Protein AF-A0AB72ZD19-F1 (afdb_monomer)

Sequence (121 aa):
MNEMIQYSQLLSKGLIIMAEIKYLEGMYQDPFFPPFLVDKLKQYMLDMVQFLEQGNHDTEAIQGKLDEMTLAINDLQDEFYENDSELETGARDSIAETVISILSYYKIDIDIEEALRERDW

InterPro domains:
  IPR043767 Protein of unknown function DUF5713 [PF18977] (18-121)

pLDDT: mean 90.41, std 13.19, range [57.0, 98.69]

Nearest PDB structures (foldseek):
  2g09-assembly1_A  TM=4.523E-01  e=7.741E+00  Mus musculus

Radius of gyration: 15.08 Å; Cα contacts (8 Å, |Δi|>4): 93; chains: 1; boun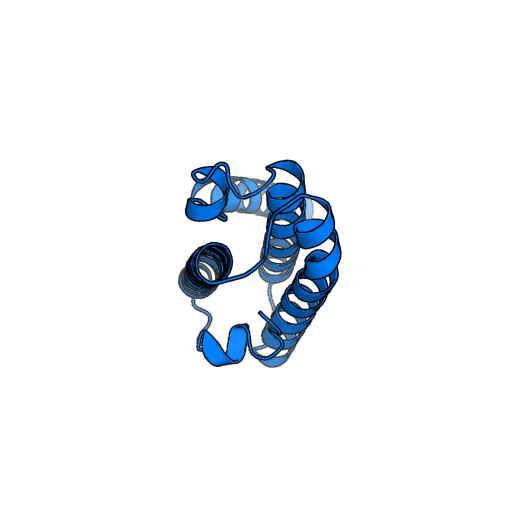ding box: 49×26×32 Å

Solvent-accessible surface area (backbone atoms only — not comparable to full-atom values): 6890 Å² total; per-residue (Å²): 118,68,64,67,52,51,50,54,52,49,56,52,45,55,60,45,49,68,69,71,53,69,72,37,52,57,39,75,72,36,85,64,44,57,64,76,58,52,50,53,55,50,47,45,55,48,53,47,50,57,53,61,71,71,53,97,68,52,72,66,60,50,46,52,46,34,39,53,39,33,45,60,50,54,70,42,41,66,60,31,48,78,65,78,27,66,54,46,75,67,41,43,50,22,52,50,56,32,50,51,50,51,33,60,72,74,68,50,95,66,56,69,67,66,52,48,60,62,53,84,102

Secondary structure (DSSP, 8-state):
-HHHHHHHHHHHHHHHHHHHS-TTHHHHH-TTS-HHHHHHHHHHHHHHHHHHHH----HHHHHHHHHHHHHHHHTTHHHHHHTT--SSHHHHHHHHHHHHHHHHHHT----HHHHTTT---

Organism: NCBI:txid1002366

Mean predicted aligned error: 5.49 Å

Structure (mmCIF, N/CA/C/O backbone):
data_AF-A0AB72ZD19-F1
#
_entry.id   AF-A0AB72ZD19-F1
#
loop_
_atom_site.group_PDB
_atom_site.id
_atom_site.type_symbol
_atom_site.label_atom_id
_atom_site.label_alt_id
_atom_site.label_comp_id
_atom_site.label_asym_id
_atom_site.label_entity_id
_atom_site.label_seq_id
_atom_site.pdbx_PDB_ins_code
_atom_site.Cartn_x
_atom_site.Cartn_y
_atom_site.Cartn_z
_atom_site.occupancy
_atom_site.B_iso_or_equiv
_atom_site.auth_seq_id
_atom_site.auth_comp_id
_atom_site.auth_asym_id
_atom_site.auth_atom_id
_atom_site.pdbx_PDB_model_num
ATOM 1 N N . MET A 1 1 ? -36.269 5.906 0.051 1.00 57.00 1 MET A N 1
ATOM 2 C CA . MET A 1 1 ? -35.747 7.289 -0.073 1.00 57.00 1 MET A CA 1
ATOM 3 C C . MET A 1 1 ? -34.416 7.467 0.657 1.00 57.00 1 MET A C 1
ATOM 5 O O . MET A 1 1 ? -33.541 8.075 0.067 1.00 57.00 1 MET A O 1
ATOM 9 N N . ASN A 1 2 ? -34.218 6.890 1.854 1.00 61.41 2 ASN A N 1
ATOM 10 C CA . ASN A 1 2 ? -32.928 6.952 2.569 1.00 61.41 2 ASN A CA 1
ATOM 11 C C . ASN A 1 2 ? -31.769 6.218 1.874 1.00 61.41 2 ASN A C 1
ATOM 13 O O . ASN A 1 2 ? -30.670 6.754 1.828 1.00 61.41 2 ASN A O 1
ATOM 17 N N . GLU A 1 3 ? -32.006 5.042 1.289 1.00 60.25 3 GLU A N 1
ATOM 18 C CA . GLU A 1 3 ? -30.923 4.247 0.688 1.00 60.25 3 GLU A CA 1
ATOM 19 C C . GLU A 1 3 ? -30.279 4.942 -0.522 1.00 60.25 3 GLU A C 1
ATOM 21 O O . GLU A 1 3 ? -29.061 5.051 -0.580 1.00 60.25 3 GLU A O 1
ATOM 26 N N . MET A 1 4 ? -31.067 5.516 -1.445 1.00 63.62 4 MET A N 1
ATOM 27 C CA . MET A 1 4 ? -30.507 6.238 -2.603 1.00 63.62 4 MET A CA 1
ATOM 28 C C . MET A 1 4 ? -29.728 7.504 -2.211 1.00 63.62 4 MET A C 1
ATOM 30 O O . MET A 1 4 ? -28.754 7.849 -2.876 1.00 63.62 4 MET A O 1
ATOM 34 N N . ILE A 1 5 ? -30.129 8.186 -1.132 1.00 66.06 5 ILE A N 1
ATOM 35 C CA . ILE A 1 5 ? -29.408 9.363 -0.626 1.00 66.06 5 ILE A CA 1
ATOM 36 C C . ILE A 1 5 ? -28.066 8.924 -0.030 1.00 66.06 5 ILE A C 1
ATOM 38 O O . ILE A 1 5 ? -27.034 9.484 -0.396 1.00 66.06 5 ILE A O 1
ATOM 42 N N . GLN A 1 6 ? -28.061 7.871 0.791 1.00 61.00 6 GLN A N 1
ATOM 43 C CA . GLN A 1 6 ? -26.844 7.317 1.386 1.00 61.00 6 GLN A CA 1
ATOM 44 C C . GLN A 1 6 ? -25.866 6.784 0.328 1.00 61.00 6 GLN A C 1
ATOM 46 O O . GLN A 1 6 ? -24.683 7.104 0.395 1.00 61.00 6 GLN A O 1
ATOM 51 N N . TYR A 1 7 ? -26.350 6.074 -0.699 1.00 60.31 7 TYR A N 1
ATOM 52 C CA . TYR A 1 7 ? -25.521 5.618 -1.823 1.00 60.31 7 TYR A CA 1
ATOM 53 C C . TYR A 1 7 ? -24.882 6.780 -2.591 1.00 60.31 7 TYR A C 1
ATOM 55 O O . TYR A 1 7 ? -23.694 6.732 -2.894 1.00 60.31 7 TYR A O 1
ATOM 63 N N . SER A 1 8 ? -25.635 7.848 -2.875 1.00 60.62 8 SER A N 1
ATOM 64 C CA . SER A 1 8 ? -25.082 9.024 -3.564 1.00 60.62 8 SER A CA 1
ATOM 65 C C . SER A 1 8 ? -24.024 9.760 -2.728 1.00 60.62 8 SER A C 1
ATOM 67 O O . SER A 1 8 ? -23.032 10.242 -3.271 1.00 60.62 8 SER A O 1
ATOM 69 N N . GLN A 1 9 ? -24.192 9.792 -1.401 1.00 59.72 9 GLN A N 1
ATOM 70 C CA . GLN A 1 9 ? -23.221 10.361 -0.464 1.00 59.72 9 GLN A CA 1
ATOM 71 C C . GLN A 1 9 ? -21.962 9.503 -0.318 1.00 59.72 9 GLN A C 1
ATOM 73 O O . GLN A 1 9 ? -20.875 10.064 -0.222 1.00 59.72 9 GLN A O 1
ATOM 78 N N . LEU A 1 10 ? -22.095 8.173 -0.319 1.00 59.25 10 LEU A N 1
ATOM 79 C CA . LEU A 1 10 ? -20.966 7.240 -0.299 1.00 59.25 10 LEU A CA 1
ATOM 80 C C . LEU A 1 10 ? -20.164 7.320 -1.604 1.00 59.25 10 LEU A C 1
ATOM 82 O O . LEU A 1 10 ? -18.960 7.519 -1.549 1.00 59.25 10 LEU A O 1
ATOM 86 N N . LEU A 1 11 ? -20.827 7.308 -2.767 1.00 59.81 11 LEU A N 1
ATOM 87 C CA . LEU A 1 11 ? -20.167 7.479 -4.071 1.00 59.81 11 LEU A CA 1
ATOM 88 C C . LEU A 1 11 ? -19.464 8.838 -4.197 1.00 59.81 11 LEU A C 1
ATOM 90 O O . LEU A 1 11 ? -18.359 8.923 -4.726 1.00 59.81 11 LEU A O 1
ATOM 94 N N . SER A 1 12 ? -20.088 9.907 -3.691 1.00 61.16 12 SER A N 1
ATOM 95 C CA . SER A 1 12 ? -19.463 11.230 -3.645 1.00 61.16 12 SER A CA 1
ATOM 96 C C . SER A 1 12 ? -18.284 11.279 -2.675 1.00 61.16 12 SER A C 1
ATOM 98 O O . SER A 1 12 ? -17.325 11.981 -2.970 1.00 61.16 12 SER A O 1
ATOM 100 N N . LYS A 1 13 ? -18.343 10.580 -1.534 1.00 61.12 13 LYS A N 1
ATOM 101 C CA . LYS A 1 13 ? -17.220 10.485 -0.595 1.00 61.12 13 LYS A CA 1
ATOM 102 C C . LYS A 1 13 ? -16.064 9.702 -1.205 1.00 61.12 13 LYS A C 1
ATOM 104 O O . LYS A 1 13 ? -14.988 10.275 -1.266 1.00 61.12 13 LYS A O 1
ATOM 109 N N . GLY A 1 14 ? -16.298 8.516 -1.765 1.00 59.16 14 GLY A N 1
ATOM 110 C CA . GLY A 1 14 ? -15.255 7.727 -2.431 1.00 59.16 14 GLY A CA 1
ATOM 111 C C . GLY A 1 14 ? -14.554 8.494 -3.549 1.00 59.16 14 GLY A C 1
ATOM 112 O O . GLY A 1 14 ? -13.330 8.477 -3.643 1.00 59.16 14 GLY A O 1
ATOM 113 N N . LEU A 1 15 ? -15.300 9.283 -4.334 1.00 58.62 15 LEU A N 1
ATOM 114 C CA . LEU A 1 15 ? -14.721 10.178 -5.343 1.00 58.62 15 LEU A CA 1
ATOM 115 C C . LEU A 1 15 ? -13.856 11.306 -4.741 1.00 58.62 15 LEU A C 1
ATOM 117 O O . LEU A 1 15 ? -12.883 11.722 -5.363 1.00 58.62 15 LEU A O 1
ATOM 121 N N . ILE A 1 16 ? -14.193 11.794 -3.544 1.00 57.91 16 ILE A N 1
ATOM 122 C CA . ILE A 1 16 ? -13.431 12.825 -2.823 1.00 57.91 16 ILE A CA 1
ATOM 123 C C . ILE A 1 16 ? -12.174 12.226 -2.168 1.00 57.91 16 ILE A C 1
ATOM 125 O O . ILE A 1 16 ? -11.114 12.836 -2.268 1.00 57.91 16 ILE A O 1
ATOM 129 N N . ILE A 1 17 ? -12.239 11.022 -1.581 1.00 62.22 17 ILE A N 1
ATOM 130 C CA . ILE A 1 17 ? -11.068 10.335 -0.993 1.00 62.22 17 ILE A CA 1
ATOM 131 C C . ILE A 1 17 ? -9.995 10.082 -2.051 1.00 62.22 17 ILE A C 1
ATOM 133 O O . ILE A 1 17 ? -8.823 10.391 -1.835 1.00 62.22 17 ILE A O 1
ATOM 137 N N . MET A 1 18 ? -10.415 9.596 -3.226 1.00 62.91 18 MET A N 1
ATOM 138 C CA . MET A 1 18 ? -9.531 9.397 -4.379 1.00 62.91 18 MET A CA 1
ATOM 139 C C . MET A 1 18 ? -8.814 10.684 -4.818 1.00 62.91 18 MET A C 1
ATOM 141 O O . MET A 1 18 ? -7.784 10.601 -5.483 1.00 62.91 18 MET A O 1
ATOM 145 N N . ALA A 1 19 ? -9.355 11.858 -4.474 1.00 62.38 19 ALA A N 1
ATOM 146 C CA . ALA A 1 19 ? -8.782 13.158 -4.800 1.00 62.38 19 ALA A CA 1
ATOM 147 C C . ALA A 1 19 ? -7.954 13.783 -3.656 1.00 62.38 19 ALA A C 1
ATOM 149 O O . ALA A 1 19 ? -7.114 14.637 -3.937 1.00 62.38 19 ALA A O 1
ATOM 150 N N . GLU A 1 20 ? -8.170 13.393 -2.393 1.00 77.62 20 GLU A N 1
ATOM 151 C CA . GLU A 1 20 ? -7.438 13.933 -1.233 1.00 77.62 20 GLU A CA 1
ATOM 152 C C . GLU A 1 20 ? -6.172 13.134 -0.889 1.00 77.62 20 GLU A C 1
ATOM 154 O O . GLU A 1 20 ? -5.172 13.728 -0.482 1.00 77.62 20 GLU A O 1
ATOM 159 N N . ILE A 1 21 ? -6.184 11.809 -1.076 1.00 87.62 21 ILE A N 1
ATOM 160 C CA . ILE A 1 21 ? -5.003 10.964 -0.863 1.00 87.62 21 ILE A CA 1
ATOM 161 C C . ILE A 1 21 ? -4.179 10.913 -2.149 1.00 87.62 21 ILE A C 1
ATOM 163 O O . IL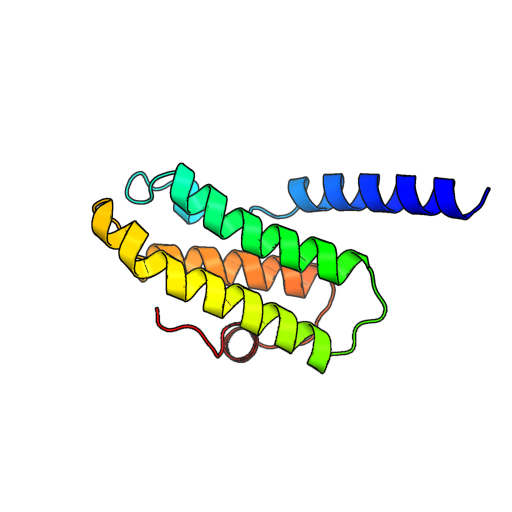E A 1 21 ? -4.678 10.606 -3.233 1.00 87.62 21 ILE A O 1
ATOM 167 N N . LYS A 1 22 ? -2.879 11.177 -2.024 1.00 90.31 22 LYS A N 1
ATOM 168 C CA . LYS A 1 22 ? -1.932 11.020 -3.125 1.00 90.31 22 LYS A CA 1
ATOM 169 C C . LYS A 1 22 ? -1.439 9.578 -3.201 1.00 90.31 22 LYS A C 1
ATOM 171 O O . LYS A 1 22 ? -0.450 9.217 -2.575 1.00 90.31 22 LYS A O 1
ATOM 176 N N . TYR A 1 23 ? -2.142 8.756 -3.969 1.00 95.25 23 TYR A N 1
ATOM 177 C CA . TYR A 1 23 ? -1.774 7.354 -4.160 1.00 95.25 23 TYR A CA 1
ATOM 178 C C . TYR A 1 23 ? -0.479 7.226 -4.952 1.00 95.25 23 TYR A C 1
ATOM 180 O O . TYR A 1 23 ? -0.425 7.681 -6.097 1.00 95.25 23 TYR A O 1
ATOM 188 N N . LEU A 1 24 ? 0.506 6.549 -4.358 1.00 97.25 24 LEU A N 1
ATOM 189 C CA . LEU A 1 24 ? 1.730 6.102 -5.024 1.00 97.25 24 LEU A CA 1
ATOM 190 C C . LEU A 1 24 ? 2.473 7.229 -5.762 1.00 97.25 24 LEU A C 1
ATOM 192 O O . LEU A 1 24 ? 3.007 7.019 -6.850 1.00 97.25 24 LEU A O 1
ATOM 196 N N . GLU A 1 25 ? 2.467 8.450 -5.204 1.00 95.94 25 GLU A N 1
ATOM 197 C CA . GLU A 1 25 ? 3.034 9.639 -5.864 1.00 95.94 25 GLU A CA 1
ATOM 198 C C . GLU A 1 25 ? 4.496 9.413 -6.271 1.00 95.94 25 GLU A C 1
ATOM 200 O O . GLU A 1 25 ? 4.860 9.731 -7.402 1.00 95.94 25 GLU A O 1
ATOM 205 N N . GLY A 1 26 ? 5.297 8.804 -5.390 1.00 96.44 26 GLY A N 1
ATOM 206 C CA . GLY A 1 26 ? 6.689 8.451 -5.667 1.00 96.44 26 GLY A CA 1
ATOM 207 C C . GLY A 1 26 ? 6.832 7.499 -6.856 1.00 96.44 26 GLY A C 1
ATOM 208 O O . GLY A 1 26 ? 7.603 7.784 -7.769 1.00 96.44 26 GLY A O 1
ATOM 209 N N . MET A 1 27 ? 6.034 6.426 -6.904 1.00 97.88 27 MET A N 1
ATOM 210 C CA . MET A 1 27 ? 6.089 5.472 -8.019 1.00 97.88 27 MET A CA 1
ATOM 211 C C . MET A 1 27 ? 5.622 6.081 -9.346 1.00 97.88 27 MET A C 1
ATOM 213 O O . MET A 1 27 ? 6.231 5.826 -10.375 1.00 97.88 27 MET A O 1
ATOM 217 N N . TYR A 1 28 ? 4.581 6.920 -9.357 1.00 97.75 28 TYR A N 1
ATOM 218 C CA . TYR A 1 28 ? 4.145 7.576 -10.600 1.00 97.75 28 TYR A CA 1
ATOM 219 C C . TYR A 1 28 ? 5.133 8.632 -11.120 1.00 97.75 28 TYR A C 1
ATOM 221 O O . TYR A 1 28 ? 5.112 8.954 -12.310 1.00 97.75 28 TYR A O 1
ATOM 229 N N . GLN A 1 29 ? 5.952 9.219 -10.244 1.00 97.00 29 GLN A N 1
ATOM 230 C CA . GLN A 1 29 ? 6.944 10.234 -10.612 1.00 97.00 29 GLN A CA 1
ATOM 231 C C . GLN A 1 29 ? 8.276 9.637 -11.075 1.00 97.00 29 GLN A C 1
ATOM 233 O O . GLN A 1 29 ? 9.062 10.342 -11.714 1.00 97.00 29 GLN A O 1
ATOM 238 N N . ASP A 1 30 ? 8.522 8.364 -10.777 1.00 97.38 30 ASP A N 1
ATOM 239 C CA . ASP A 1 30 ? 9.753 7.674 -11.124 1.00 97.38 30 ASP A CA 1
ATOM 240 C C . ASP A 1 30 ? 9.543 6.767 -12.355 1.00 97.38 30 ASP A C 1
ATOM 242 O O . ASP A 1 30 ? 8.763 5.813 -12.304 1.00 97.38 30 ASP A O 1
ATOM 246 N N . PRO A 1 31 ? 10.233 7.032 -13.485 1.00 96.44 31 PRO A N 1
ATOM 247 C CA . PRO A 1 31 ? 10.100 6.236 -14.704 1.00 96.44 31 PRO A CA 1
ATOM 248 C C . PRO A 1 31 ? 10.580 4.785 -14.559 1.00 96.44 31 PRO A C 1
ATOM 250 O O . PRO A 1 31 ? 10.362 3.999 -15.481 1.00 96.44 31 PRO A O 1
ATOM 253 N N . PHE A 1 32 ? 11.238 4.430 -13.452 1.00 97.56 32 PHE A N 1
ATOM 254 C CA . PHE A 1 32 ? 11.586 3.051 -13.128 1.00 97.56 32 PHE A CA 1
ATOM 255 C C . PHE A 1 32 ? 10.353 2.162 -12.907 1.00 97.56 32 PHE A C 1
ATOM 257 O O . PHE A 1 32 ? 10.431 0.957 -13.139 1.00 97.56 32 PHE A O 1
ATOM 264 N N . PHE A 1 33 ? 9.208 2.730 -12.509 1.00 98.19 33 PHE A N 1
ATOM 265 C CA . PHE A 1 33 ? 7.980 1.966 -12.293 1.00 98.19 33 PHE A CA 1
ATOM 266 C C . PHE A 1 33 ? 7.039 2.070 -13.502 1.00 98.19 33 PHE A C 1
ATOM 268 O O . PHE A 1 33 ? 6.559 3.160 -13.832 1.00 98.19 33 PHE A O 1
ATOM 275 N N . PRO A 1 34 ? 6.709 0.949 -14.168 1.00 98.00 34 PRO A N 1
ATOM 276 C CA . PRO A 1 34 ? 5.778 0.959 -15.287 1.00 98.00 34 PRO A CA 1
ATOM 277 C C . PRO A 1 34 ? 4.377 1.404 -14.834 1.00 98.00 34 PRO A C 1
ATOM 279 O O . PRO A 1 34 ? 3.784 0.740 -13.980 1.00 98.00 34 PRO A O 1
ATOM 282 N N . PRO A 1 35 ? 3.777 2.461 -15.422 1.00 98.00 35 PRO A N 1
ATOM 283 C CA . PRO A 1 35 ? 2.508 3.009 -14.934 1.00 98.00 35 PRO A CA 1
ATOM 284 C C . PRO A 1 35 ? 1.370 1.989 -14.854 1.00 98.00 35 PRO A C 1
ATOM 286 O O . PRO A 1 35 ? 0.582 2.025 -13.919 1.00 98.00 35 PRO A O 1
ATOM 289 N N . PHE A 1 36 ? 1.315 1.033 -15.785 1.00 97.94 36 PHE A N 1
ATOM 290 C CA . PHE A 1 36 ? 0.276 0.003 -15.788 1.00 97.94 36 PHE A CA 1
ATOM 291 C C . PHE A 1 36 ? 0.390 -0.980 -14.608 1.00 97.94 36 PHE A C 1
ATOM 293 O O . PHE A 1 36 ? -0.623 -1.541 -14.197 1.00 97.94 36 PHE A O 1
ATOM 300 N N . LEU A 1 37 ? 1.592 -1.192 -14.057 1.00 98.38 37 LEU A N 1
ATOM 301 C CA . LEU A 1 37 ? 1.794 -1.989 -12.843 1.00 98.38 37 LEU A CA 1
ATOM 302 C C . LEU A 1 37 ? 1.493 -1.166 -11.591 1.00 98.38 37 LEU A C 1
ATOM 304 O O . LEU A 1 37 ? 0.836 -1.660 -10.676 1.00 98.38 37 LEU A O 1
ATOM 308 N N . VAL A 1 38 ? 1.889 0.112 -11.585 1.00 98.31 38 VAL A N 1
ATOM 309 C CA . VAL A 1 38 ? 1.515 1.056 -10.518 1.00 98.31 38 VAL A CA 1
ATOM 310 C C . VAL A 1 38 ? -0.012 1.186 -10.424 1.00 98.31 38 VAL A C 1
ATOM 312 O O . VAL A 1 38 ? -0.562 1.213 -9.326 1.00 98.31 38 VAL A O 1
ATOM 315 N N . ASP A 1 39 ? -0.721 1.165 -11.557 1.00 98.06 39 ASP A N 1
ATOM 316 C CA . ASP A 1 39 ? -2.186 1.168 -11.610 1.00 98.06 39 ASP A CA 1
ATOM 317 C C . ASP A 1 39 ? -2.808 -0.094 -10.985 1.00 98.06 39 ASP A C 1
ATOM 319 O O . ASP A 1 39 ? -3.801 0.014 -10.263 1.00 98.06 39 ASP A O 1
ATOM 323 N N . LYS A 1 40 ? -2.226 -1.285 -11.202 1.00 97.88 40 LYS A N 1
ATOM 324 C CA . LYS A 1 40 ? -2.674 -2.526 -10.537 1.00 97.88 40 LYS A CA 1
ATOM 325 C C . LYS A 1 40 ? -2.501 -2.437 -9.025 1.00 97.88 40 LYS A C 1
ATOM 327 O O . LYS A 1 40 ? -3.427 -2.750 -8.282 1.00 97.88 40 LYS A O 1
ATOM 332 N N . LEU A 1 41 ? -1.345 -1.951 -8.577 1.00 97.62 41 LEU A N 1
ATOM 333 C CA . LEU A 1 41 ? -1.058 -1.762 -7.158 1.00 97.62 41 LEU A CA 1
ATOM 334 C C . LEU A 1 41 ? -2.043 -0.772 -6.524 1.00 97.62 41 LEU A C 1
ATOM 336 O O . LEU A 1 41 ? -2.646 -1.045 -5.484 1.00 97.62 41 LEU A O 1
ATOM 340 N N . LYS A 1 42 ? -2.274 0.358 -7.199 1.00 96.75 42 LYS A N 1
ATOM 341 C CA . LYS A 1 42 ? -3.263 1.354 -6.788 1.00 96.75 42 LYS A CA 1
ATOM 342 C C . LYS A 1 42 ? -4.661 0.757 -6.684 1.00 96.75 42 LYS A C 1
ATOM 344 O O . LYS A 1 42 ? -5.391 1.121 -5.766 1.00 96.75 42 LYS A O 1
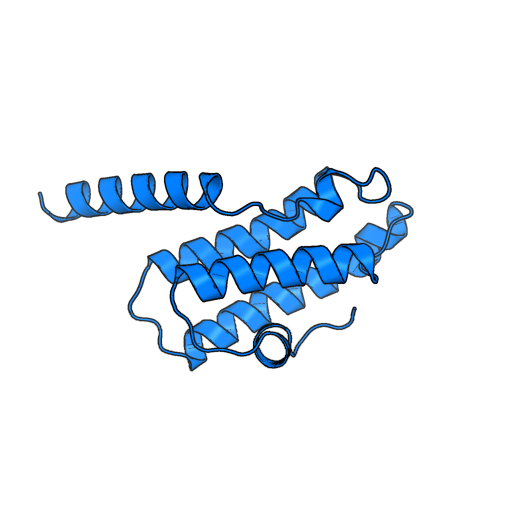ATOM 349 N N . GLN A 1 43 ? -5.043 -0.147 -7.586 1.00 96.50 43 GLN A N 1
ATOM 350 C CA . GLN A 1 43 ? -6.355 -0.785 -7.531 1.00 96.50 43 GLN A CA 1
ATOM 351 C C . GLN A 1 43 ? -6.555 -1.564 -6.225 1.00 96.50 43 GLN A C 1
ATOM 353 O O . GLN A 1 43 ? -7.595 -1.395 -5.595 1.00 96.50 43 GLN A O 1
ATOM 358 N N . TYR A 1 44 ? -5.552 -2.306 -5.745 1.00 97.56 44 TYR A N 1
ATOM 359 C CA . TYR A 1 44 ? -5.648 -2.996 -4.452 1.00 97.56 44 TYR A CA 1
ATOM 360 C C . TYR A 1 44 ? -5.849 -2.026 -3.278 1.00 97.56 44 TYR A C 1
ATOM 362 O O . TYR A 1 44 ? -6.644 -2.285 -2.373 1.00 97.56 44 TYR A O 1
ATOM 370 N N . MET A 1 45 ? -5.196 -0.862 -3.315 1.00 96.19 45 MET A N 1
ATOM 371 C CA . MET A 1 45 ? -5.396 0.187 -2.308 1.00 96.19 45 MET A CA 1
ATOM 372 C C . MET A 1 45 ? -6.788 0.818 -2.385 1.00 96.19 45 MET A C 1
ATOM 374 O O . MET A 1 45 ? -7.383 1.141 -1.356 1.00 96.19 45 MET A O 1
ATOM 378 N N . LEU A 1 46 ? -7.329 0.994 -3.593 1.00 94.00 46 LEU A N 1
ATOM 379 C CA . LEU A 1 46 ? -8.695 1.475 -3.785 1.00 94.00 46 LEU A CA 1
ATOM 380 C C . LEU A 1 46 ? -9.722 0.458 -3.286 1.00 94.00 46 LEU A C 1
ATOM 382 O O . LEU A 1 46 ? -10.709 0.861 -2.677 1.00 94.00 46 LEU A O 1
ATOM 386 N N . ASP A 1 47 ? -9.482 -0.836 -3.478 1.00 93.69 47 ASP A N 1
ATOM 387 C CA . ASP A 1 47 ? -10.357 -1.898 -2.978 1.00 93.69 47 ASP A CA 1
ATOM 388 C C . ASP A 1 47 ? -10.366 -1.941 -1.440 1.00 93.69 47 ASP A C 1
ATOM 390 O O . ASP A 1 47 ? -11.420 -2.118 -0.824 1.00 93.69 47 ASP A O 1
ATOM 394 N N . MET A 1 48 ? -9.215 -1.704 -0.801 1.00 95.06 48 MET A N 1
ATOM 395 C CA . MET A 1 48 ? -9.126 -1.496 0.648 1.00 95.06 48 MET A CA 1
ATOM 396 C C . MET A 1 48 ? -9.926 -0.256 1.092 1.00 95.06 48 MET A C 1
ATOM 398 O O . MET A 1 48 ? -10.738 -0.324 2.014 1.00 95.06 48 MET A O 1
ATOM 402 N N . VAL A 1 49 ? -9.787 0.876 0.405 1.00 93.44 49 VAL A N 1
ATOM 403 C CA . VAL A 1 49 ? -10.571 2.082 0.722 1.00 93.44 49 VAL A CA 1
ATOM 404 C C . VAL A 1 49 ? -12.072 1.833 0.567 1.00 93.44 49 VAL A C 1
ATOM 406 O O . VAL A 1 49 ? -12.841 2.169 1.464 1.00 93.44 49 VAL A O 1
ATOM 409 N N . GLN A 1 50 ? -12.497 1.172 -0.511 1.00 90.94 50 GLN A N 1
ATOM 410 C CA . GLN A 1 50 ? -13.895 0.787 -0.711 1.00 90.94 50 GLN A CA 1
ATOM 411 C C . GLN A 1 50 ? -14.411 -0.132 0.397 1.00 90.94 50 GLN A C 1
ATOM 413 O O . GLN A 1 50 ? -15.574 -0.021 0.783 1.00 90.94 50 GLN A O 1
ATOM 418 N N . PHE A 1 51 ? -13.571 -1.032 0.913 1.00 93.38 51 PHE A N 1
ATOM 419 C CA . PHE A 1 51 ? -13.902 -1.837 2.084 1.00 93.38 51 PHE A CA 1
ATOM 420 C C . PHE A 1 51 ? -14.132 -0.941 3.306 1.00 93.38 51 PHE A C 1
ATOM 422 O O . PHE A 1 51 ? -15.218 -0.975 3.871 1.00 93.38 51 PHE A O 1
ATOM 429 N N . LEU A 1 52 ? -13.197 -0.049 3.648 1.00 92.06 52 LEU A N 1
ATOM 430 C CA . LEU A 1 52 ? -13.364 0.876 4.779 1.00 92.06 52 LEU A CA 1
ATOM 431 C C . LEU A 1 52 ? -14.633 1.739 4.688 1.00 92.06 52 LEU A C 1
ATOM 433 O O . LEU A 1 52 ? -15.259 2.036 5.709 1.00 92.06 52 LEU A O 1
ATOM 437 N N . GLU A 1 53 ? -15.037 2.131 3.480 1.00 88.88 53 GLU A N 1
ATOM 438 C CA . GLU A 1 53 ? -16.238 2.938 3.250 1.00 88.88 53 GLU A CA 1
ATOM 439 C C . GLU A 1 53 ? -17.558 2.205 3.508 1.00 88.88 53 GLU A C 1
ATOM 441 O O . GLU A 1 53 ? -18.572 2.860 3.768 1.00 88.88 53 GLU A O 1
ATOM 446 N N . GLN A 1 54 ? -17.564 0.870 3.488 1.00 88.19 54 GLN A N 1
ATOM 447 C CA . GLN A 1 54 ? -18.738 0.083 3.885 1.00 88.19 54 GLN A CA 1
ATOM 448 C C . GLN A 1 54 ? -19.044 0.266 5.381 1.00 88.19 54 GLN A C 1
ATOM 450 O O . GLN A 1 54 ? -20.210 0.210 5.789 1.00 88.19 54 GLN A O 1
ATOM 455 N N . GLY A 1 55 ? -18.016 0.589 6.173 1.00 85.19 55 GLY A N 1
ATOM 456 C CA . GLY A 1 55 ? -18.104 0.878 7.599 1.00 85.19 55 GLY A CA 1
ATOM 457 C C . GLY A 1 55 ? -18.437 -0.348 8.456 1.00 85.19 55 GLY A C 1
ATOM 458 O O . GLY A 1 55 ? -18.697 -1.439 7.964 1.00 85.19 55 GLY A O 1
ATOM 459 N N . ASN A 1 56 ? -18.476 -0.152 9.779 1.00 86.75 56 ASN A N 1
ATOM 460 C CA . ASN A 1 56 ? -18.743 -1.210 10.771 1.00 86.75 56 ASN A CA 1
ATOM 461 C C . ASN A 1 56 ? -17.739 -2.382 10.753 1.00 86.75 56 ASN A C 1
ATOM 463 O O . ASN A 1 56 ? -18.112 -3.513 11.060 1.00 86.75 56 ASN A O 1
ATOM 467 N N . HIS A 1 57 ? -16.475 -2.112 10.430 1.00 94.50 57 HIS A N 1
ATOM 468 C CA . HIS A 1 57 ? -15.388 -3.084 10.546 1.00 94.50 57 HIS A CA 1
ATOM 469 C C . HIS A 1 57 ? -14.678 -2.915 11.889 1.00 94.50 57 HIS A C 1
ATOM 471 O O . HIS A 1 57 ? -14.417 -1.789 12.319 1.00 94.50 57 HIS A O 1
ATOM 477 N N . ASP A 1 58 ? -14.388 -4.026 12.556 1.00 96.06 58 ASP A N 1
ATOM 478 C CA . ASP A 1 58 ? -13.468 -4.035 13.687 1.00 96.06 58 ASP A CA 1
ATOM 479 C C . ASP A 1 58 ? -12.012 -4.065 13.197 1.00 96.06 58 ASP A C 1
ATOM 481 O O . ASP A 1 58 ? -11.726 -4.220 12.007 1.00 96.06 58 ASP A O 1
ATOM 485 N N . THR A 1 59 ? -11.074 -3.874 14.124 1.00 95.88 59 THR A N 1
ATOM 486 C CA . THR A 1 59 ? -9.640 -3.846 13.817 1.00 95.88 59 THR A CA 1
ATOM 487 C C . THR A 1 59 ? -9.161 -5.148 13.171 1.00 95.88 59 THR A C 1
ATOM 489 O O . THR A 1 59 ? -8.301 -5.099 12.299 1.00 95.88 59 THR A O 1
ATOM 492 N N . GLU A 1 60 ? -9.729 -6.298 13.548 1.00 97.31 60 GLU A N 1
ATOM 493 C CA . GLU A 1 60 ? -9.364 -7.603 12.981 1.00 97.31 60 GLU A CA 1
ATOM 494 C C . GLU A 1 60 ? -9.785 -7.710 11.510 1.00 97.31 60 GLU A C 1
ATOM 496 O O . GLU A 1 60 ? -8.977 -8.093 10.668 1.00 97.31 60 GLU A O 1
ATOM 501 N N . ALA A 1 61 ? -11.008 -7.295 11.169 1.00 98.06 61 ALA A N 1
ATOM 502 C CA . ALA A 1 61 ? -11.474 -7.265 9.787 1.00 98.06 61 ALA A CA 1
ATOM 503 C C . ALA A 1 61 ? -10.679 -6.268 8.926 1.00 98.06 61 ALA A C 1
ATOM 505 O O . ALA A 1 61 ? -10.400 -6.549 7.760 1.00 98.06 61 ALA A O 1
ATOM 506 N N . ILE A 1 62 ? -10.292 -5.120 9.493 1.00 98.19 62 ILE A N 1
ATOM 507 C CA . ILE A 1 62 ? -9.433 -4.139 8.813 1.00 98.19 62 ILE A CA 1
ATOM 508 C C . ILE A 1 62 ? -8.041 -4.722 8.559 1.00 98.19 62 ILE A C 1
ATOM 510 O O . ILE A 1 62 ? -7.562 -4.646 7.429 1.00 98.19 62 ILE A O 1
ATOM 514 N N . GLN A 1 63 ? -7.416 -5.332 9.570 1.00 98.62 63 GLN A N 1
ATOM 515 C CA .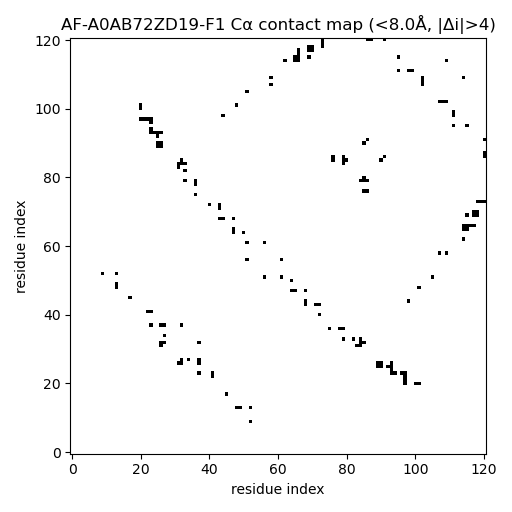 GLN A 1 63 ? -6.114 -5.979 9.413 1.00 98.62 63 GLN A CA 1
ATOM 516 C C . GLN A 1 63 ? -6.178 -7.114 8.389 1.00 98.62 63 GLN A C 1
ATOM 518 O O . GLN A 1 63 ? -5.321 -7.189 7.522 1.00 98.62 63 GLN A O 1
ATOM 523 N N . GLY A 1 64 ? -7.232 -7.934 8.404 1.00 98.56 64 GLY A N 1
ATOM 524 C CA . GLY A 1 64 ? -7.415 -8.983 7.400 1.00 98.56 64 GLY A CA 1
ATOM 525 C C . GLY A 1 64 ? -7.516 -8.436 5.971 1.00 98.56 64 GLY A C 1
ATOM 526 O O . GLY A 1 64 ? -7.010 -9.060 5.039 1.00 98.56 64 GLY A O 1
ATOM 527 N N . LYS A 1 65 ? -8.118 -7.252 5.779 1.00 98.31 65 LYS A N 1
ATOM 528 C CA . LYS A 1 65 ? -8.159 -6.608 4.458 1.00 98.31 65 LYS A CA 1
ATOM 529 C C . LYS A 1 65 ? -6.810 -6.014 4.049 1.00 98.31 65 LYS A C 1
ATOM 531 O O . LYS A 1 65 ? -6.470 -6.047 2.867 1.00 98.31 65 LYS A O 1
ATOM 536 N N . LEU A 1 66 ? -6.052 -5.484 5.007 1.00 98.62 66 LEU A N 1
ATOM 537 C CA . LEU A 1 66 ? -4.674 -5.0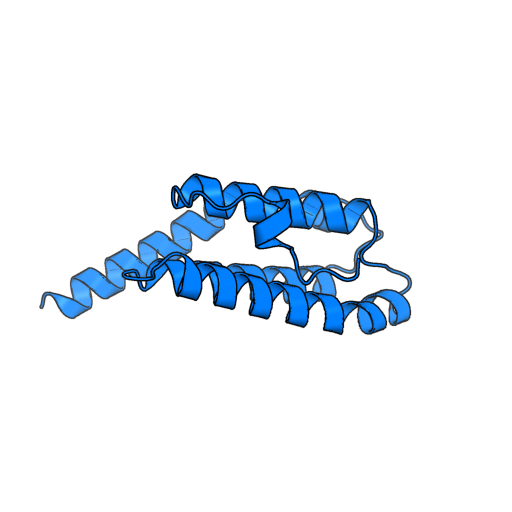44 4.792 1.00 98.62 66 LEU A CA 1
ATOM 538 C C . LEU A 1 66 ? -3.778 -6.223 4.393 1.00 98.62 66 LEU A C 1
ATOM 540 O O . LEU A 1 66 ? -3.071 -6.119 3.399 1.00 98.62 66 LEU A O 1
ATOM 544 N N . ASP A 1 67 ? -3.894 -7.360 5.081 1.00 98.69 67 ASP A N 1
ATOM 545 C CA . ASP A 1 67 ? -3.169 -8.592 4.757 1.00 98.69 67 ASP A CA 1
ATOM 546 C C . ASP A 1 67 ? -3.495 -9.071 3.330 1.00 98.69 67 ASP A C 1
ATOM 548 O O . ASP A 1 67 ? -2.590 -9.354 2.549 1.00 98.69 67 ASP A O 1
ATOM 552 N N . GLU A 1 68 ? -4.780 -9.101 2.949 1.00 98.56 68 GLU A N 1
ATOM 553 C CA . GLU A 1 68 ? -5.212 -9.451 1.586 1.00 98.56 68 GLU A CA 1
ATOM 554 C C . GLU A 1 68 ? -4.588 -8.520 0.534 1.00 98.56 68 GLU A C 1
ATOM 556 O O . GLU A 1 68 ? -4.082 -8.985 -0.488 1.00 98.56 68 GLU A O 1
ATOM 561 N N . MET A 1 69 ? -4.601 -7.209 0.793 1.00 98.50 69 MET A N 1
ATOM 562 C CA . MET A 1 69 ? -3.981 -6.213 -0.081 1.00 98.50 69 MET A CA 1
ATOM 563 C C . MET A 1 69 ? -2.473 -6.454 -0.202 1.00 98.50 69 MET A C 1
ATOM 565 O O . MET A 1 69 ? -1.949 -6.461 -1.312 1.00 98.50 69 MET A O 1
ATOM 569 N N . THR A 1 70 ? -1.769 -6.659 0.911 1.00 98.31 70 THR A N 1
ATOM 570 C CA . THR A 1 70 ? -0.316 -6.863 0.919 1.00 98.31 70 THR A CA 1
ATOM 571 C C . THR A 1 70 ? 0.085 -8.151 0.204 1.00 98.31 70 THR A C 1
ATOM 573 O O . THR A 1 70 ? 1.005 -8.117 -0.609 1.00 98.31 70 THR A O 1
ATOM 576 N N . LEU A 1 71 ? -0.640 -9.253 0.411 1.00 98.50 71 LEU A N 1
ATOM 577 C CA . LEU A 1 71 ? -0.403 -10.511 -0.304 1.00 98.50 71 LEU A CA 1
ATOM 578 C C . LEU A 1 71 ? -0.618 -10.355 -1.817 1.00 98.50 71 LEU A C 1
ATOM 580 O O . LEU A 1 71 ? 0.210 -10.803 -2.606 1.00 98.50 71 LEU A O 1
ATOM 584 N N . ALA A 1 72 ? -1.671 -9.646 -2.237 1.00 98.00 72 ALA A N 1
ATOM 585 C CA . ALA A 1 72 ? -1.909 -9.367 -3.654 1.00 98.00 72 ALA A CA 1
ATOM 586 C C . ALA A 1 72 ? -0.812 -8.485 -4.285 1.00 98.00 72 ALA A C 1
ATOM 588 O O . ALA A 1 72 ? -0.547 -8.583 -5.484 1.00 98.00 72 ALA A O 1
ATOM 589 N N . ILE A 1 73 ? -0.163 -7.626 -3.490 1.00 97.88 73 ILE A N 1
ATOM 590 C CA . ILE A 1 73 ? 1.014 -6.856 -3.914 1.00 97.88 73 ILE A CA 1
ATOM 591 C C . ILE A 1 73 ? 2.245 -7.763 -4.025 1.00 97.88 73 ILE A C 1
ATOM 593 O O . ILE A 1 73 ? 2.987 -7.629 -4.996 1.00 97.88 73 ILE A O 1
ATOM 597 N N . ASN A 1 74 ? 2.453 -8.704 -3.095 1.00 97.94 74 ASN A N 1
ATOM 598 C CA . ASN A 1 74 ? 3.562 -9.663 -3.184 1.00 97.94 74 ASN A CA 1
ATOM 599 C C . ASN A 1 74 ? 3.500 -10.471 -4.489 1.00 97.94 74 ASN A C 1
ATOM 601 O O . ASN A 1 74 ? 4.539 -10.689 -5.110 1.00 97.94 74 ASN A O 1
ATOM 605 N N . ASP A 1 75 ? 2.297 -10.841 -4.938 1.00 97.81 75 ASP A N 1
ATOM 606 C CA . ASP A 1 75 ? 2.074 -11.557 -6.201 1.00 97.81 75 ASP A CA 1
ATOM 607 C C . ASP A 1 75 ? 2.442 -10.730 -7.453 1.00 97.81 75 ASP A C 1
ATOM 609 O O . ASP A 1 75 ? 2.639 -11.295 -8.529 1.00 97.81 75 ASP A O 1
ATOM 613 N N . LEU A 1 76 ? 2.561 -9.397 -7.347 1.00 97.44 76 LEU A N 1
ATOM 614 C CA . LEU A 1 76 ? 2.995 -8.543 -8.462 1.00 97.44 76 LEU A CA 1
ATOM 615 C C . LEU A 1 76 ? 4.517 -8.510 -8.646 1.00 97.44 76 LEU A C 1
ATOM 617 O O . LEU A 1 76 ? 4.967 -8.037 -9.689 1.00 97.44 76 LEU A O 1
ATOM 621 N N . GLN A 1 77 ? 5.312 -8.988 -7.682 1.00 96.88 77 GLN A N 1
ATOM 622 C CA . GLN A 1 77 ? 6.778 -8.881 -7.727 1.00 96.88 77 GLN A CA 1
ATOM 623 C C . GLN A 1 77 ? 7.371 -9.459 -9.018 1.00 96.88 77 GLN A C 1
ATOM 625 O O . GLN A 1 77 ? 8.144 -8.778 -9.690 1.00 96.88 77 GLN A O 1
ATOM 630 N N . ASP A 1 78 ? 6.953 -10.666 -9.410 1.00 97.12 78 ASP A N 1
ATOM 631 C CA . ASP A 1 78 ? 7.425 -11.317 -10.639 1.00 97.12 78 ASP A CA 1
ATOM 632 C C . ASP A 1 78 ? 7.098 -10.483 -11.889 1.00 97.12 78 ASP A C 1
ATOM 634 O O . ASP A 1 78 ? 7.940 -10.331 -12.772 1.00 97.12 78 ASP A O 1
ATOM 638 N N . GLU A 1 79 ? 5.910 -9.871 -11.954 1.00 98.25 79 GLU A N 1
ATOM 639 C CA . GLU A 1 79 ? 5.516 -9.035 -13.095 1.00 98.25 79 GLU A CA 1
ATOM 640 C C . GLU A 1 79 ? 6.308 -7.718 -13.141 1.00 98.25 79 GLU A C 1
ATOM 642 O O . GLU A 1 79 ? 6.642 -7.237 -14.225 1.00 98.25 79 GLU A O 1
ATOM 647 N N . PHE A 1 80 ? 6.658 -7.142 -11.985 1.00 98.06 80 PHE A N 1
ATOM 648 C CA . PHE A 1 80 ? 7.595 -6.017 -11.927 1.00 98.06 80 PHE A CA 1
ATOM 649 C C . PHE A 1 80 ? 8.969 -6.423 -12.475 1.00 98.06 80 PHE A C 1
ATOM 651 O O . PHE A 1 80 ? 9.479 -5.734 -13.363 1.00 98.06 80 PHE A O 1
ATOM 658 N N . TYR A 1 81 ? 9.513 -7.569 -12.048 1.00 97.56 81 TYR A N 1
ATOM 659 C CA . TYR A 1 81 ? 10.800 -8.073 -12.541 1.00 97.56 81 TYR A CA 1
ATOM 660 C C . TYR A 1 81 ? 10.796 -8.355 -14.049 1.00 97.56 81 TYR A C 1
ATOM 662 O O . TYR A 1 81 ? 11.755 -8.015 -14.742 1.00 97.56 81 TYR A O 1
ATOM 670 N N . GLU A 1 82 ? 9.714 -8.921 -14.589 1.00 98.31 82 GLU A N 1
ATOM 671 C CA . GLU A 1 82 ? 9.548 -9.145 -16.034 1.00 98.31 82 GLU A CA 1
ATOM 672 C C . GLU A 1 82 ? 9.527 -7.843 -16.857 1.00 98.31 82 GLU A C 1
ATOM 674 O O . GLU A 1 82 ? 9.755 -7.876 -18.068 1.00 98.31 82 GLU A O 1
ATOM 679 N N . ASN A 1 83 ? 9.273 -6.701 -16.212 1.00 98.19 83 ASN A N 1
ATOM 680 C CA . ASN A 1 83 ? 9.223 -5.375 -16.827 1.00 98.19 83 ASN A CA 1
ATOM 681 C C . ASN A 1 83 ? 10.403 -4.475 -16.414 1.00 98.19 83 ASN A C 1
ATOM 683 O O . ASN A 1 83 ? 10.268 -3.251 -16.439 1.00 98.19 83 ASN A O 1
ATOM 687 N N . ASP A 1 84 ? 11.548 -5.071 -16.058 1.00 97.88 84 ASP A N 1
ATOM 688 C CA . ASP A 1 84 ? 12.775 -4.367 -15.650 1.00 97.88 84 ASP A CA 1
ATOM 689 C C . ASP A 1 84 ? 12.551 -3.393 -14.470 1.00 97.88 84 ASP A C 1
ATOM 691 O O . ASP A 1 84 ? 13.150 -2.316 -14.403 1.00 97.88 84 ASP A O 1
ATOM 695 N N . SER A 1 85 ? 11.669 -3.772 -13.543 1.00 97.62 85 SER A N 1
ATOM 696 C CA . SER A 1 85 ? 11.292 -3.009 -12.351 1.00 97.62 85 SER A CA 1
ATOM 697 C C . SER A 1 85 ? 11.269 -3.918 -11.112 1.00 97.62 85 SER A C 1
ATOM 699 O O . SER A 1 85 ? 11.463 -5.125 -11.221 1.00 97.62 85 SER A O 1
ATOM 701 N N . GLU A 1 86 ? 11.057 -3.367 -9.918 1.00 96.50 86 GLU A N 1
ATOM 702 C CA . GLU A 1 86 ? 11.030 -4.138 -8.663 1.00 96.50 86 GLU A CA 1
ATOM 703 C C . GLU A 1 86 ? 10.263 -3.395 -7.560 1.00 96.50 86 GLU A C 1
ATOM 705 O O . GLU A 1 86 ? 10.138 -2.170 -7.599 1.00 96.50 86 GLU A O 1
ATOM 710 N N . LEU A 1 87 ? 9.768 -4.121 -6.554 1.00 94.88 87 LEU A N 1
ATOM 711 C CA . LEU A 1 87 ? 9.047 -3.549 -5.407 1.00 94.88 87 LEU A CA 1
ATOM 712 C C . LEU A 1 87 ? 9.966 -3.209 -4.215 1.00 94.88 87 LEU A C 1
ATOM 714 O O . LEU A 1 87 ? 9.568 -3.318 -3.068 1.00 94.88 87 LEU A O 1
ATOM 718 N N . GLU A 1 88 ? 11.185 -2.743 -4.478 1.00 89.94 88 GLU A N 1
ATOM 719 C CA . GLU A 1 88 ? 12.191 -2.435 -3.449 1.00 89.94 88 GLU A CA 1
ATOM 720 C C . GLU A 1 88 ? 12.004 -1.033 -2.827 1.00 89.94 88 GLU A C 1
ATOM 722 O O . GLU A 1 88 ? 10.962 -0.397 -2.972 1.00 89.94 88 GLU A O 1
ATOM 727 N N . THR A 1 89 ? 13.036 -0.524 -2.138 1.00 91.31 89 THR A N 1
ATOM 728 C CA . THR A 1 89 ? 13.109 0.772 -1.418 1.00 91.31 89 THR A CA 1
ATOM 729 C C . THR A 1 89 ? 12.144 1.868 -1.912 1.00 91.31 89 THR A C 1
ATOM 731 O O . THR A 1 89 ? 11.353 2.372 -1.121 1.00 91.31 89 THR A O 1
ATOM 734 N N . GLY A 1 90 ? 12.169 2.231 -3.204 1.00 94.06 90 GLY A N 1
ATOM 735 C CA . GLY A 1 90 ? 11.312 3.299 -3.743 1.00 94.06 90 GLY A CA 1
ATOM 736 C C . GLY A 1 90 ? 9.818 2.950 -3.794 1.00 94.06 90 GLY A C 1
ATOM 737 O O . GLY A 1 90 ? 8.975 3.780 -3.450 1.00 94.06 90 GLY A O 1
ATOM 738 N N . ALA A 1 91 ? 9.479 1.716 -4.177 1.00 96.50 91 ALA A N 1
ATOM 739 C CA . ALA A 1 91 ? 8.103 1.230 -4.129 1.00 96.50 91 ALA A CA 1
ATOM 740 C C . ALA A 1 91 ? 7.641 1.092 -2.679 1.00 96.50 91 ALA A C 1
ATOM 742 O O . ALA A 1 91 ? 6.559 1.563 -2.328 1.00 96.50 91 ALA A O 1
ATOM 743 N N . ARG A 1 92 ? 8.496 0.522 -1.823 1.00 96.69 92 ARG A N 1
ATOM 744 C CA . ARG A 1 92 ? 8.223 0.321 -0.403 1.00 96.69 92 ARG A CA 1
ATOM 745 C C . ARG A 1 92 ? 7.842 1.612 0.309 1.00 96.69 92 ARG A C 1
ATOM 747 O O . A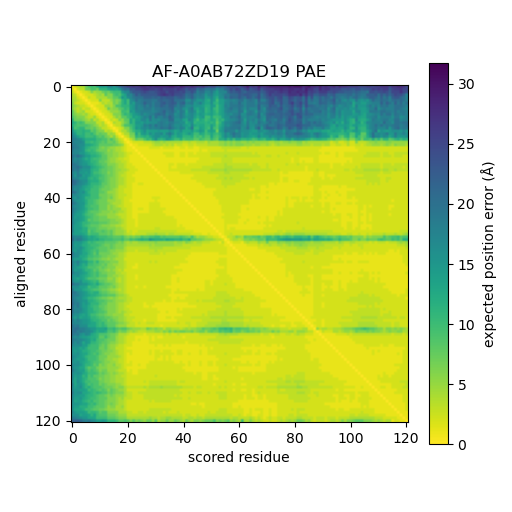RG A 1 92 ? 6.820 1.639 0.997 1.00 96.69 92 ARG A O 1
ATOM 754 N N . ASP A 1 93 ? 8.630 2.667 0.127 1.00 96.88 93 ASP A N 1
ATOM 755 C CA . ASP A 1 93 ? 8.355 3.969 0.734 1.00 96.88 93 ASP A CA 1
ATOM 756 C C . ASP A 1 93 ? 7.017 4.527 0.228 1.00 96.88 93 ASP A C 1
ATOM 758 O O . ASP A 1 93 ? 6.157 4.908 1.022 1.00 96.88 93 ASP A O 1
ATOM 762 N N . SER A 1 94 ? 6.776 4.479 -1.086 1.00 97.81 94 SER A N 1
ATOM 763 C CA . SER A 1 94 ? 5.549 5.018 -1.680 1.00 97.81 94 SER A CA 1
ATOM 764 C C . SER A 1 94 ? 4.282 4.257 -1.259 1.00 97.81 94 SER A C 1
ATOM 766 O O . SER A 1 94 ? 3.222 4.861 -1.044 1.00 97.81 94 SER A O 1
ATOM 768 N N . ILE A 1 95 ? 4.384 2.935 -1.099 1.00 98.00 95 ILE A N 1
ATOM 769 C CA . ILE A 1 95 ? 3.301 2.086 -0.597 1.00 98.00 95 ILE A CA 1
ATOM 770 C C . ILE A 1 95 ? 3.016 2.415 0.867 1.00 98.00 95 ILE A C 1
ATOM 772 O O . ILE A 1 95 ? 1.862 2.674 1.219 1.00 98.00 95 ILE A O 1
ATOM 776 N N . ALA A 1 96 ? 4.054 2.462 1.706 1.00 97.75 96 ALA A N 1
ATOM 777 C CA . ALA A 1 96 ? 3.918 2.768 3.124 1.00 97.75 96 ALA A CA 1
ATOM 778 C C . ALA A 1 96 ? 3.311 4.161 3.352 1.00 97.75 96 ALA A C 1
ATOM 780 O O . ALA A 1 96 ? 2.358 4.292 4.117 1.00 97.75 96 ALA A O 1
ATOM 781 N N . GLU A 1 97 ? 3.781 5.189 2.642 1.00 97.75 97 GLU A N 1
ATOM 782 C CA . GLU A 1 97 ? 3.227 6.550 2.703 1.00 97.75 97 GLU A CA 1
ATOM 783 C C . GLU A 1 97 ? 1.737 6.594 2.337 1.00 97.75 97 GLU A C 1
ATOM 785 O O . GLU A 1 97 ? 0.937 7.279 2.992 1.00 97.75 97 GLU A O 1
ATOM 790 N N . THR A 1 98 ? 1.341 5.832 1.313 1.00 97.69 98 THR A N 1
ATOM 791 C CA . THR A 1 98 ? -0.062 5.746 0.895 1.00 97.69 98 THR A CA 1
ATOM 792 C C . THR A 1 98 ? -0.912 5.062 1.970 1.00 97.69 98 THR A C 1
ATOM 794 O O . THR A 1 98 ? -1.966 5.582 2.340 1.00 97.69 98 THR A O 1
ATOM 797 N N . VAL A 1 99 ? -0.447 3.943 2.535 1.00 97.75 99 VAL A N 1
ATOM 798 C CA . VAL A 1 99 ? -1.161 3.223 3.605 1.00 97.75 99 VAL A CA 1
ATOM 799 C C . VAL A 1 99 ? -1.263 4.069 4.875 1.00 97.75 99 VAL A C 1
ATOM 801 O O . VAL A 1 99 ? -2.352 4.184 5.434 1.00 97.75 99 VAL A O 1
ATOM 804 N N . ILE A 1 100 ? -0.190 4.754 5.282 1.00 97.31 100 ILE A N 1
ATOM 805 C CA . ILE A 1 100 ? -0.203 5.700 6.412 1.00 97.31 100 ILE A CA 1
ATOM 806 C C . ILE A 1 100 ? -1.265 6.782 6.199 1.00 97.31 100 ILE A C 1
ATOM 808 O O . ILE A 1 100 ? -2.008 7.119 7.127 1.00 97.31 100 ILE A O 1
ATOM 812 N N . SER A 1 101 ? -1.364 7.315 4.979 1.00 95.62 101 SER A N 1
ATOM 813 C CA . SER A 1 101 ? -2.359 8.333 4.633 1.00 95.62 101 SER A CA 1
ATOM 814 C C . SER A 1 101 ? -3.788 7.798 4.761 1.00 95.62 101 SER A C 1
ATOM 816 O O . SER A 1 101 ? -4.642 8.477 5.333 1.00 95.62 101 SER A O 1
ATOM 818 N N . ILE A 1 102 ? -4.042 6.566 4.301 1.00 94.94 102 ILE A N 1
ATOM 819 C CA . ILE A 1 102 ? -5.341 5.889 4.441 1.00 94.94 102 ILE A CA 1
ATOM 820 C C . ILE A 1 102 ? -5.685 5.687 5.924 1.00 94.94 102 ILE A C 1
ATOM 822 O O . ILE A 1 102 ? -6.744 6.129 6.373 1.00 94.94 102 ILE A O 1
ATOM 826 N N . LEU A 1 103 ? -4.793 5.078 6.710 1.00 95.81 103 LEU A N 1
ATOM 827 C CA . LEU A 1 103 ? -5.034 4.809 8.134 1.00 95.81 103 LEU A CA 1
ATOM 828 C C . LEU A 1 103 ? -5.290 6.103 8.918 1.00 95.81 103 LEU A C 1
ATOM 830 O O . LEU A 1 103 ? -6.253 6.189 9.684 1.00 95.81 103 LEU A O 1
ATOM 834 N N . SER A 1 104 ? -4.495 7.143 8.654 1.00 94.44 104 SER A N 1
ATOM 835 C CA . SER A 1 104 ? -4.653 8.464 9.272 1.00 94.44 104 SER A CA 1
ATOM 836 C C . SER A 1 104 ? -5.999 9.102 8.930 1.00 94.44 104 SER A C 1
ATOM 838 O O . SER A 1 104 ? -6.660 9.662 9.808 1.00 94.44 104 SER A O 1
ATOM 840 N N . TYR A 1 105 ? -6.431 8.999 7.670 1.00 92.12 105 TYR A N 1
ATOM 841 C CA . TYR A 1 105 ? -7.701 9.559 7.213 1.00 92.12 105 TYR A CA 1
ATOM 842 C C . TYR A 1 105 ? -8.895 8.933 7.946 1.00 92.12 105 TYR A C 1
ATOM 844 O O . TYR A 1 105 ? -9.759 9.642 8.472 1.00 92.12 105 TYR A O 1
ATOM 852 N N . TYR A 1 106 ? -8.920 7.601 8.027 1.00 91.12 106 TYR A N 1
ATOM 853 C CA . TYR A 1 106 ? -9.994 6.854 8.688 1.00 91.12 106 TYR A CA 1
ATOM 854 C C . TYR A 1 106 ? -9.822 6.754 10.211 1.00 91.12 106 TYR A C 1
ATOM 856 O O . TYR A 1 106 ? -10.698 6.212 10.884 1.00 91.12 106 TYR A O 1
ATOM 864 N N . LYS A 1 107 ? -8.749 7.339 10.765 1.00 93.81 107 LYS A N 1
ATOM 865 C CA . LYS A 1 107 ? -8.405 7.323 12.198 1.00 93.81 107 LYS A CA 1
ATOM 8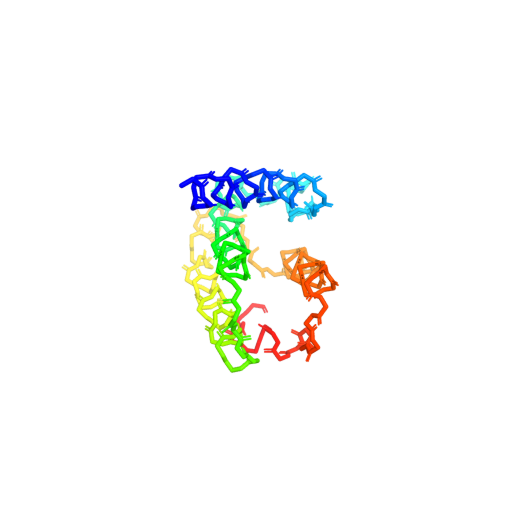66 C C . LYS A 1 107 ? -8.288 5.901 12.751 1.00 93.81 107 LYS A C 1
ATOM 868 O O . LYS A 1 107 ? -8.777 5.608 13.842 1.00 93.81 107 LYS A O 1
ATOM 873 N N . ILE A 1 108 ? -7.671 5.030 11.964 1.00 95.81 108 ILE A N 1
ATOM 874 C CA . ILE A 1 108 ? -7.407 3.640 12.317 1.00 95.81 108 ILE A CA 1
ATOM 875 C C . ILE A 1 108 ? -6.076 3.592 13.067 1.00 95.81 108 ILE A C 1
ATOM 877 O O . ILE A 1 108 ? -5.060 4.057 12.559 1.00 95.81 108 ILE A O 1
ATOM 881 N N . ASP A 1 109 ? -6.102 3.037 14.276 1.00 96.50 109 ASP A N 1
ATOM 882 C CA . ASP A 1 109 ? -4.935 2.900 15.154 1.00 96.50 109 ASP A CA 1
ATOM 883 C C . ASP A 1 109 ? -4.264 1.535 14.932 1.00 96.50 109 ASP A C 1
ATOM 885 O O . ASP A 1 109 ? -4.390 0.616 15.741 1.00 96.50 109 ASP A O 1
ATOM 889 N N . ILE A 1 110 ? -3.639 1.380 13.763 1.00 97.69 110 ILE A N 1
ATOM 890 C CA . ILE A 1 110 ? -2.799 0.233 13.398 1.00 97.69 110 ILE A CA 1
ATOM 891 C C . ILE A 1 110 ? -1.44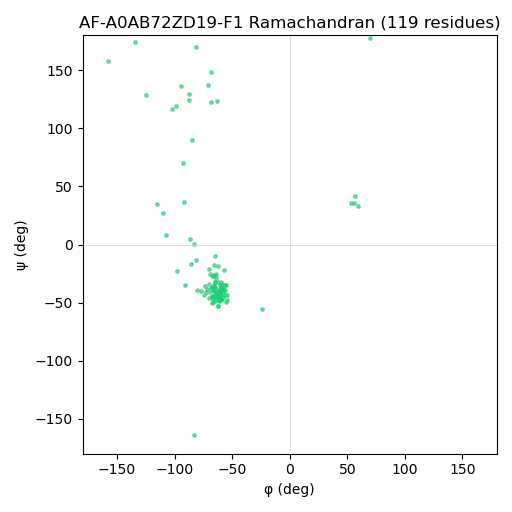4 0.802 12.975 1.00 97.69 110 ILE A C 1
ATOM 893 O O . ILE A 1 110 ? -1.386 1.717 12.152 1.00 97.69 110 ILE A O 1
ATOM 897 N N . ASP A 1 111 ? -0.362 0.285 13.556 1.00 97.62 111 ASP A N 1
ATOM 898 C CA . ASP A 1 111 ? 0.993 0.686 13.177 1.00 97.62 111 ASP A CA 1
ATOM 899 C C . ASP A 1 111 ? 1.328 0.205 11.758 1.00 97.62 111 ASP A C 1
ATOM 901 O O . ASP A 1 111 ? 0.855 -0.843 11.323 1.00 97.62 111 ASP A O 1
ATOM 905 N N . ILE A 1 112 ? 2.158 0.951 11.030 1.00 97.38 112 ILE A N 1
ATOM 906 C CA . ILE A 1 112 ? 2.503 0.609 9.647 1.00 97.38 112 ILE A CA 1
ATOM 907 C C . ILE A 1 112 ? 3.223 -0.743 9.523 1.00 97.38 112 ILE A C 1
ATOM 909 O O . ILE A 1 112 ? 3.027 -1.441 8.528 1.00 97.38 112 ILE A O 1
ATOM 913 N N . GLU A 1 113 ? 4.023 -1.142 10.518 1.00 97.00 113 GLU A N 1
ATOM 914 C CA . GLU A 1 113 ? 4.689 -2.447 10.528 1.00 97.00 113 GLU A CA 1
ATOM 915 C C . GLU A 1 113 ? 3.677 -3.591 10.640 1.00 97.00 113 GLU A C 1
ATOM 917 O O . GLU A 1 113 ? 3.845 -4.606 9.966 1.00 97.00 113 GLU A O 1
ATOM 922 N N . GLU A 1 114 ? 2.613 -3.403 11.429 1.00 98.12 114 GLU A N 1
ATOM 923 C CA . GLU A 1 114 ? 1.516 -4.368 11.562 1.00 98.12 114 GLU A CA 1
ATOM 924 C C . GLU A 1 114 ? 0.612 -4.346 10.321 1.00 98.12 114 GLU A C 1
ATOM 926 O O . GLU A 1 114 ? 0.271 -5.392 9.775 1.00 98.12 114 GLU A O 1
ATOM 931 N N . ALA A 1 115 ? 0.282 -3.159 9.806 1.00 98.19 115 ALA A N 1
ATOM 932 C CA . ALA A 1 115 ? -0.551 -2.997 8.617 1.00 98.19 115 ALA A CA 1
ATOM 933 C C . ALA A 1 115 ? 0.051 -3.671 7.374 1.00 98.19 115 ALA A C 1
ATOM 935 O O . ALA A 1 115 ? -0.684 -4.136 6.512 1.00 98.19 115 ALA A O 1
ATOM 936 N N . LEU A 1 116 ? 1.382 -3.721 7.276 1.00 98.19 116 LEU A N 1
ATOM 937 C CA . LEU A 1 116 ? 2.121 -4.340 6.173 1.00 98.19 116 LEU A CA 1
ATOM 938 C C . LEU A 1 116 ? 2.931 -5.558 6.644 1.00 98.19 116 LEU A C 1
ATOM 940 O O . LEU A 1 116 ? 4.047 -5.783 6.164 1.00 98.19 116 LEU A O 1
ATOM 944 N N . ARG A 1 117 ? 2.404 -6.320 7.610 1.00 98.06 117 ARG A N 1
ATOM 945 C CA . ARG A 1 117 ? 3.096 -7.475 8.210 1.00 98.06 117 ARG A CA 1
ATOM 946 C C . ARG A 1 117 ? 3.334 -8.634 7.244 1.00 98.06 117 ARG A C 1
ATOM 948 O O . ARG A 1 117 ? 4.298 -9.366 7.423 1.00 98.06 117 ARG A O 1
ATOM 955 N N . GLU A 1 118 ? 2.486 -8.770 6.226 1.00 98.12 118 GLU A N 1
ATOM 956 C CA . GLU A 1 118 ? 2.585 -9.825 5.209 1.00 98.12 118 GLU A CA 1
ATOM 957 C C . GLU A 1 118 ? 3.511 -9.444 4.043 1.00 98.12 118 GLU A C 1
ATOM 959 O O . GLU A 1 118 ? 3.556 -10.157 3.049 1.00 98.12 118 GLU A O 1
ATOM 964 N N . ARG A 1 119 ? 4.206 -8.295 4.084 1.00 96.31 119 ARG A N 1
ATOM 965 C CA . ARG A 1 119 ? 5.035 -7.862 2.947 1.00 96.31 119 ARG A CA 1
ATOM 966 C C . ARG A 1 119 ? 6.276 -8.749 2.814 1.00 96.31 119 ARG A C 1
ATOM 968 O O . ARG A 1 119 ? 6.962 -8.997 3.806 1.00 96.31 119 ARG A O 1
ATOM 975 N N . ASP A 1 120 ? 6.600 -9.110 1.579 1.00 94.50 120 ASP A N 1
ATOM 9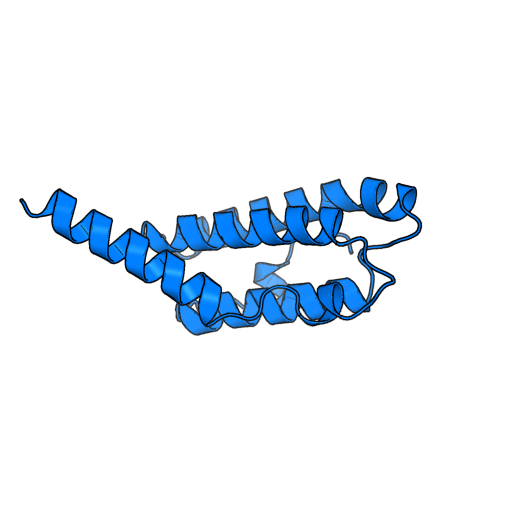76 C CA . ASP A 1 120 ? 7.824 -9.853 1.235 1.00 94.50 120 ASP A CA 1
ATOM 977 C C . ASP A 1 120 ? 8.873 -8.987 0.506 1.00 94.50 120 ASP A C 1
ATOM 979 O O . ASP A 1 120 ? 9.894 -9.505 0.053 1.00 94.50 120 ASP A O 1
ATOM 983 N N . TRP A 1 121 ? 8.626 -7.676 0.429 1.00 91.44 121 TRP A N 1
ATOM 984 C CA . TRP A 1 121 ? 9.420 -6.654 -0.264 1.00 91.44 121 TRP A CA 1
ATOM 985 C C . TRP A 1 121 ? 9.852 -5.497 0.665 1.00 91.44 121 TRP A C 1
ATOM 987 O O . TRP A 1 121 ? 9.306 -5.351 1.792 1.00 91.44 121 TRP A O 1
#

Foldseek 3Di:
DVVVVVVVVLVVVLVVVVVPFDQLVLLVVDPLHDVVLSVVLVVLVSVLLVVCSVDPDDLVRNLVSLLVSQVSNQVCQVVQVVVNHGCPDRVVVNNLSRVVVSCVVSVPPDDSCSSNVNHPD